Protein AF-A0A2Z2CEL2-F1 (afdb_monomer_lite)

Secondary structure (DSSP, 8-state):
-HHHHHHHHHHHHHHHHHTSTTTT--SEETTEE-HHHHH-HHHHHHHHHT-

InterPro domains:
  IPR000092 Polyprenyl synthetase-like [PF00348] (3-50)
  IPR008949 Isoprenoid synthase domain superfamily [G3DSA:1.10.600.10] (1-51)
  IPR008949 Isoprenoid synthase domain superfamily [SSF48576] (2-51)
  IPR033749 Polyprenyl synthetase, conserved site [PS00723] (15-31)

Structure (mmCIF, N/CA/C/O backbone):
data_AF-A0A2Z2CEL2-F1
#
_entry.id   AF-A0A2Z2CEL2-F1
#
loop_
_atom_site.group_PDB
_atom_site.id
_atom_site.type_symbol
_atom_site.label_atom_id
_atom_site.label_alt_id
_atom_site.label_comp_id
_atom_site.label_asym_id
_atom_site.label_entity_id
_atom_site.label_seq_id
_atom_site.pdbx_PDB_ins_code
_atom_site.Cartn_x
_atom_site.Cartn_y
_atom_site.Cartn_z
_atom_site.occupancy
_atom_site.B_iso_or_equiv
_atom_site.auth_seq_id
_atom_site.auth_comp_id
_atom_site.auth_asym_id
_atom_site.auth_atom_id
_atom_site.pdbx_PDB_model_num
ATOM 1 N N . MET A 1 1 ? 9.214 1.798 -20.497 1.00 85.44 1 MET A N 1
ATOM 2 C CA . MET A 1 1 ? 8.518 2.165 -19.244 1.00 85.44 1 MET A CA 1
ATOM 3 C C . MET A 1 1 ? 8.168 1.017 -18.280 1.00 85.44 1 MET A C 1
ATOM 5 O O . MET A 1 1 ? 7.859 1.366 -17.151 1.00 85.44 1 MET A O 1
ATOM 9 N N . PRO A 1 2 ? 8.262 -0.297 -18.597 1.00 93.31 2 PRO A N 1
ATOM 10 C CA . PRO A 1 2 ? 7.931 -1.347 -17.616 1.00 93.31 2 PRO A CA 1
ATOM 11 C C . PRO A 1 2 ? 8.701 -1.268 -16.289 1.00 93.31 2 PRO A C 1
ATOM 13 O O . PRO A 1 2 ? 8.091 -1.379 -15.233 1.00 93.31 2 PRO A O 1
ATOM 16 N N . CYS A 1 3 ? 10.012 -0.995 -16.322 1.00 97.62 3 CYS A N 1
ATOM 17 C CA . CYS A 1 3 ? 10.809 -0.904 -15.091 1.00 97.62 3 CYS A CA 1
ATOM 18 C C . CYS A 1 3 ? 10.365 0.236 -14.165 1.00 97.62 3 CYS A C 1
ATOM 20 O O . CYS A 1 3 ? 10.357 0.058 -12.955 1.00 97.62 3 CYS A O 1
ATOM 22 N N . ALA A 1 4 ? 9.975 1.389 -14.719 1.00 98.12 4 ALA A N 1
ATOM 23 C CA . ALA A 1 4 ? 9.490 2.506 -13.911 1.00 98.12 4 ALA A CA 1
ATOM 24 C C . ALA A 1 4 ? 8.170 2.146 -13.209 1.00 98.12 4 ALA A C 1
ATOM 26 O O . ALA A 1 4 ? 8.017 2.417 -12.025 1.00 98.12 4 ALA A O 1
ATOM 27 N N . CYS A 1 5 ? 7.253 1.471 -13.912 1.00 98.12 5 CYS A N 1
ATOM 28 C CA . CYS A 1 5 ? 6.009 0.980 -13.317 1.00 98.12 5 CYS A CA 1
ATOM 29 C C . CYS A 1 5 ? 6.268 -0.049 -12.211 1.00 98.12 5 CYS A C 1
ATOM 31 O O . CYS A 1 5 ? 5.657 0.048 -11.155 1.00 98.12 5 CYS A O 1
ATOM 33 N N . ALA A 1 6 ? 7.190 -0.991 -12.430 1.00 98.06 6 ALA A N 1
ATOM 34 C CA . ALA A 1 6 ? 7.532 -2.002 -11.432 1.00 98.06 6 ALA A CA 1
ATOM 35 C C . ALA A 1 6 ? 8.106 -1.381 -10.147 1.00 98.06 6 ALA A C 1
ATOM 37 O O . ALA A 1 6 ? 7.731 -1.784 -9.052 1.00 98.06 6 ALA A O 1
ATOM 38 N N . ILE A 1 7 ? 8.973 -0.367 -10.265 1.00 98.25 7 ILE A N 1
ATOM 39 C CA . ILE A 1 7 ? 9.521 0.337 -9.095 1.00 98.25 7 ILE A CA 1
ATOM 40 C C . ILE A 1 7 ? 8.411 1.055 -8.322 1.00 98.25 7 ILE A C 1
ATOM 42 O O . ILE A 1 7 ? 8.362 0.954 -7.101 1.00 98.25 7 ILE A O 1
ATOM 46 N N . GLU A 1 8 ? 7.506 1.747 -9.015 1.00 98.50 8 GLU A N 1
ATOM 47 C CA . GLU A 1 8 ? 6.397 2.446 -8.355 1.00 98.50 8 GLU A CA 1
ATOM 48 C C . GLU A 1 8 ? 5.386 1.487 -7.711 1.00 98.50 8 GLU A C 1
ATOM 50 O O . GLU A 1 8 ? 4.814 1.827 -6.680 1.00 98.50 8 GLU A O 1
ATOM 55 N N . MET A 1 9 ? 5.188 0.285 -8.267 1.00 98.19 9 MET A N 1
ATOM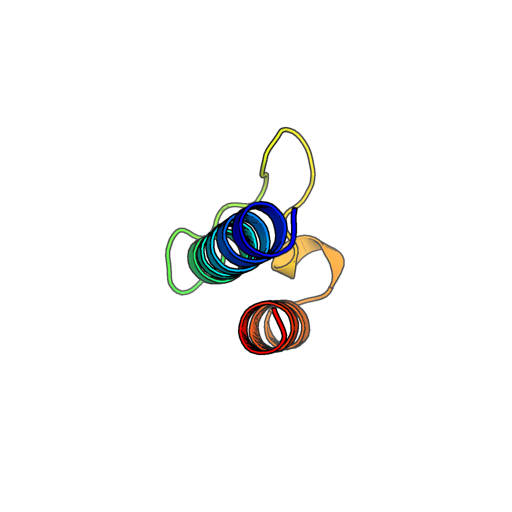 56 C CA . MET A 1 9 ? 4.370 -0.761 -7.641 1.00 98.19 9 MET A CA 1
ATOM 57 C C . MET A 1 9 ? 4.980 -1.218 -6.314 1.00 98.19 9 MET A C 1
ATOM 59 O O . MET A 1 9 ? 4.306 -1.146 -5.291 1.00 98.19 9 MET A O 1
ATOM 63 N N . VAL A 1 10 ? 6.274 -1.561 -6.302 1.00 98.31 10 VAL A N 1
ATOM 64 C CA . VAL A 1 10 ? 6.993 -1.951 -5.074 1.00 98.31 10 VAL A CA 1
ATOM 65 C C . VAL A 1 10 ? 7.022 -0.807 -4.057 1.00 98.31 10 VAL A C 1
ATOM 67 O O . VAL A 1 10 ? 6.824 -1.022 -2.865 1.00 98.31 10 VAL A O 1
ATOM 70 N N . HIS A 1 11 ? 7.231 0.428 -4.518 1.00 98.50 11 HIS A N 1
ATOM 71 C CA . HIS A 1 11 ? 7.173 1.608 -3.660 1.00 98.50 11 HIS A CA 1
ATOM 72 C C . HIS A 1 11 ? 5.781 1.798 -3.041 1.00 98.50 11 HIS A C 1
ATOM 74 O O . HIS A 1 11 ? 5.668 2.076 -1.852 1.00 98.50 11 HIS A O 1
ATOM 80 N N . ALA A 1 12 ? 4.709 1.658 -3.824 1.00 98.50 12 ALA A N 1
ATOM 81 C CA . ALA A 1 12 ? 3.348 1.787 -3.316 1.00 98.50 12 ALA A CA 1
ATOM 82 C C . ALA A 1 12 ? 2.991 0.652 -2.344 1.00 98.50 12 ALA A C 1
ATOM 84 O O . ALA A 1 12 ? 2.395 0.924 -1.305 1.00 98.50 12 ALA A O 1
ATOM 85 N N . MET A 1 13 ? 3.391 -0.583 -2.658 1.00 98.06 13 MET A N 1
ATOM 86 C CA . MET A 1 13 ? 3.246 -1.759 -1.799 1.00 98.06 13 MET A CA 1
ATOM 87 C C . MET A 1 13 ? 3.859 -1.521 -0.418 1.00 98.06 13 MET A C 1
ATOM 89 O O . MET A 1 13 ? 3.162 -1.687 0.584 1.00 98.06 13 MET A O 1
ATOM 93 N N . SER A 1 14 ? 5.109 -1.044 -0.362 1.00 98.44 14 SER A N 1
ATOM 94 C CA . SER A 1 14 ? 5.789 -0.824 0.917 1.00 98.44 14 SER A CA 1
ATOM 95 C C . SER A 1 14 ? 5.057 0.207 1.773 1.00 98.44 14 SER A C 1
ATOM 97 O O . SER A 1 14 ? 4.824 -0.031 2.949 1.00 98.44 14 SER A O 1
ATOM 99 N N . LEU A 1 15 ? 4.606 1.316 1.175 1.00 98.56 15 LEU A N 1
ATOM 100 C CA . LEU A 1 15 ? 3.876 2.354 1.907 1.00 98.56 15 LEU A CA 1
ATOM 101 C C . LEU A 1 15 ? 2.523 1.866 2.445 1.00 98.56 15 LEU A C 1
ATOM 103 O O . LEU A 1 15 ? 2.108 2.291 3.516 1.00 98.56 15 LEU A O 1
ATOM 107 N N . ILE A 1 16 ? 1.820 0.995 1.715 1.00 98.56 16 ILE A N 1
ATOM 108 C CA . ILE A 1 16 ? 0.526 0.458 2.162 1.00 98.56 16 ILE A CA 1
ATOM 109 C C . ILE A 1 16 ? 0.695 -0.417 3.4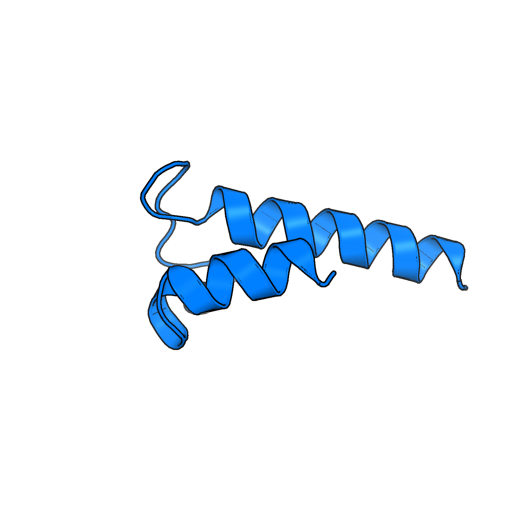03 1.00 98.56 16 ILE A C 1
ATOM 111 O O . ILE A 1 16 ? -0.137 -0.343 4.308 1.00 98.56 16 ILE A O 1
ATOM 115 N N . HIS A 1 17 ? 1.733 -1.257 3.425 1.00 98.69 17 HIS A N 1
ATOM 116 C CA . HIS A 1 17 ? 2.038 -2.095 4.581 1.00 98.69 17 HIS A CA 1
ATOM 117 C C . HIS A 1 17 ? 2.588 -1.268 5.740 1.00 98.69 17 HIS A C 1
ATOM 119 O O . HIS A 1 17 ? 2.093 -1.442 6.847 1.00 98.69 17 HIS A O 1
ATOM 125 N N . ASP A 1 18 ? 3.510 -0.333 5.494 1.00 98.56 18 ASP A N 1
ATOM 126 C CA . ASP A 1 18 ? 4.056 0.560 6.529 1.00 98.56 18 ASP A CA 1
ATOM 127 C C . ASP A 1 18 ? 2.946 1.338 7.251 1.00 98.56 18 ASP A C 1
ATOM 129 O O . ASP A 1 18 ? 2.944 1.425 8.475 1.00 98.56 18 ASP A O 1
ATOM 133 N N . ASP A 1 19 ? 1.934 1.819 6.520 1.00 98.69 19 ASP A N 1
ATOM 134 C CA . ASP A 1 19 ? 0.817 2.562 7.110 1.00 98.69 19 ASP A CA 1
ATOM 135 C C . ASP A 1 19 ? -0.071 1.701 8.039 1.00 98.69 19 ASP A C 1
ATOM 137 O O . ASP A 1 19 ? -0.922 2.256 8.732 1.00 98.69 19 ASP A O 1
ATOM 141 N N . LEU A 1 20 ? 0.040 0.363 8.052 1.00 98.38 20 LEU A N 1
ATOM 142 C CA . LEU A 1 20 ? -0.825 -0.498 8.872 1.00 98.38 20 LEU A CA 1
ATOM 143 C C . LEU A 1 20 ? -0.674 -0.222 10.379 1.00 98.38 20 LEU A C 1
ATOM 145 O O . LEU A 1 20 ? 0.413 0.128 10.842 1.00 98.38 20 LEU A O 1
ATOM 149 N N . PRO A 1 21 ? -1.717 -0.494 11.192 1.00 98.38 21 PRO A N 1
ATOM 150 C CA . PRO A 1 21 ? -1.665 -0.260 12.637 1.00 98.38 21 PRO A CA 1
ATOM 151 C C . PRO A 1 21 ? -0.568 -1.014 13.391 1.00 98.38 21 PRO A C 1
ATOM 153 O O . PRO A 1 21 ? -0.191 -0.619 14.491 1.00 98.38 21 PRO A O 1
ATOM 156 N N . CYS A 1 22 ? -0.066 -2.110 12.817 1.00 97.81 22 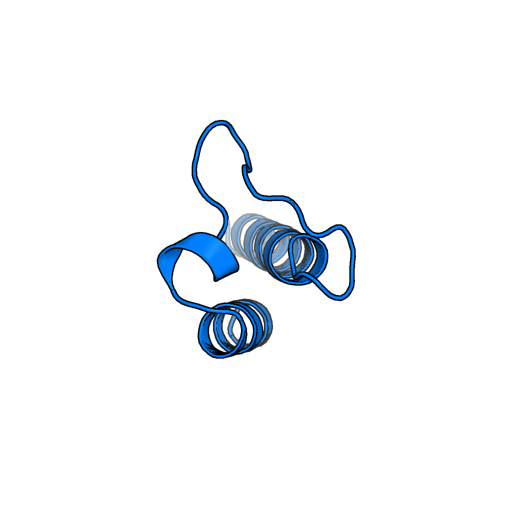CYS A N 1
ATOM 157 C CA . CYS A 1 22 ? 1.015 -2.909 13.386 1.00 97.81 22 CYS A CA 1
ATOM 158 C C . CYS A 1 22 ? 2.428 -2.399 13.051 1.00 97.81 22 CYS A C 1
ATOM 160 O O . CYS A 1 22 ? 3.390 -2.944 13.595 1.00 97.81 22 CYS A O 1
ATOM 162 N N . LEU A 1 23 ? 2.551 -1.402 12.171 1.00 97.81 23 LEU A N 1
ATOM 163 C CA . LEU A 1 23 ? 3.808 -0.791 11.739 1.00 97.81 23 LEU A CA 1
ATOM 164 C C . LEU A 1 23 ? 3.828 0.681 12.170 1.00 97.81 23 LEU A C 1
ATOM 166 O O . LEU A 1 23 ? 4.013 0.945 13.359 1.00 97.81 23 LEU A O 1
ATOM 170 N N . ASP A 1 24 ? 3.595 1.620 11.254 1.00 98.44 24 ASP A N 1
ATOM 171 C CA . ASP A 1 24 ? 3.655 3.054 11.551 1.00 98.44 24 ASP A CA 1
ATOM 172 C C . ASP A 1 24 ? 2.287 3.634 11.942 1.00 98.44 24 ASP A C 1
ATOM 174 O O . ASP A 1 24 ? 2.221 4.688 12.576 1.00 98.44 24 ASP A O 1
ATOM 178 N N . ASN A 1 25 ? 1.192 2.917 11.652 1.00 98.12 25 ASN A N 1
ATOM 179 C CA . ASN A 1 25 ? -0.179 3.306 11.999 1.00 98.12 25 ASN A CA 1
ATOM 180 C C . ASN A 1 25 ? -0.559 4.716 11.497 1.00 98.12 25 ASN A C 1
ATOM 182 O O . ASN A 1 25 ? -1.198 5.505 12.202 1.00 98.12 25 ASN A O 1
ATOM 186 N N . ASP A 1 26 ? -0.153 5.040 10.271 1.00 98.56 26 ASP A N 1
ATOM 187 C CA . ASP A 1 26 ? -0.412 6.340 9.665 1.00 98.56 26 ASP A CA 1
ATOM 188 C C . ASP A 1 26 ? -1.872 6.449 9.195 1.00 98.56 26 ASP A C 1
ATOM 190 O O . ASP A 1 26 ? -2.350 5.703 8.338 1.00 98.56 26 ASP A O 1
ATOM 194 N N . ASP A 1 27 ? -2.594 7.448 9.706 1.00 98.44 27 ASP A N 1
ATOM 195 C CA . ASP A 1 27 ? -3.981 7.718 9.302 1.00 98.44 27 ASP A CA 1
ATOM 196 C C . ASP A 1 27 ? -4.078 8.421 7.933 1.00 98.44 27 ASP A C 1
ATOM 198 O O . ASP A 1 27 ? -5.101 8.329 7.242 1.00 98.44 27 ASP A O 1
ATOM 202 N N . LEU A 1 28 ? -3.032 9.159 7.538 1.00 98.50 28 LEU A N 1
ATOM 203 C CA . LEU A 1 28 ?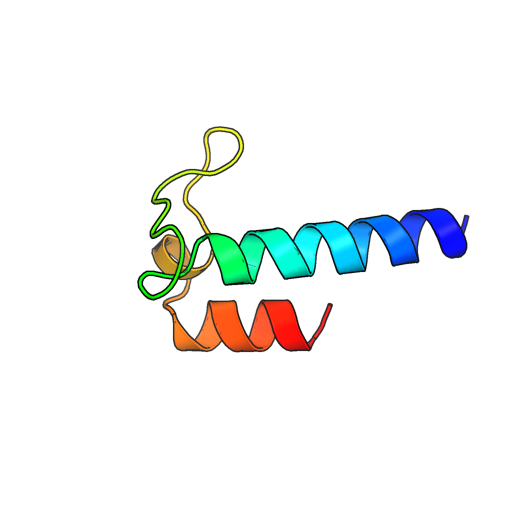 -2.999 9.970 6.321 1.00 98.50 28 LEU A CA 1
ATOM 204 C C . LEU A 1 28 ? -1.695 9.789 5.544 1.00 98.50 28 LEU A C 1
ATOM 206 O O . LEU A 1 28 ? -0.608 9.935 6.088 1.00 98.50 28 LEU A O 1
ATOM 210 N N . ARG A 1 29 ? -1.807 9.651 4.222 1.00 98.38 29 ARG A N 1
ATOM 211 C CA . ARG A 1 29 ? -0.681 9.668 3.288 1.00 98.38 29 ARG A CA 1
ATOM 212 C C . ARG A 1 29 ? -0.965 10.596 2.123 1.00 98.38 29 ARG A C 1
ATOM 214 O O . ARG A 1 29 ? -2.021 10.545 1.494 1.00 98.38 29 ARG A O 1
ATOM 221 N N . ARG A 1 30 ? -0.009 11.487 1.835 1.00 98.12 30 ARG A N 1
ATOM 222 C CA . ARG A 1 30 ? -0.121 12.504 0.767 1.00 98.12 30 ARG A CA 1
ATOM 223 C C . ARG A 1 30 ? -1.434 13.312 0.863 1.00 98.12 30 ARG A C 1
ATOM 225 O O . ARG A 1 30 ? -2.065 13.615 -0.148 1.00 98.12 30 ARG A O 1
ATOM 232 N N . GLY A 1 31 ? -1.853 13.629 2.093 1.00 98.19 31 GLY A N 1
ATOM 233 C CA . GLY A 1 31 ? -3.069 14.397 2.392 1.00 98.19 31 GLY A CA 1
ATOM 234 C C . GLY A 1 31 ? -4.392 13.635 2.229 1.00 98.19 31 GLY A C 1
ATOM 235 O O . GLY A 1 31 ? -5.445 14.267 2.229 1.00 98.19 31 GLY A O 1
ATOM 236 N N . LYS A 1 32 ? -4.366 12.306 2.072 1.00 98.31 32 LYS A N 1
ATOM 237 C CA . LYS A 1 32 ? -5.553 11.446 1.932 1.00 98.31 32 LYS A CA 1
ATOM 238 C C . LYS A 1 32 ? -5.533 10.330 2.972 1.00 98.31 32 LYS A C 1
ATOM 240 O O . LYS A 1 32 ? -4.460 9.964 3.433 1.00 98.31 32 LYS A O 1
ATOM 245 N N . ALA A 1 33 ? -6.698 9.784 3.314 1.00 98.50 33 ALA A N 1
ATOM 246 C CA . ALA A 1 33 ? -6.794 8.616 4.191 1.00 98.50 33 ALA A CA 1
ATOM 247 C C . ALA A 1 33 ? -6.021 7.420 3.613 1.00 98.50 33 ALA A C 1
ATOM 249 O O . ALA A 1 33 ? -6.086 7.172 2.405 1.00 98.50 33 ALA A O 1
ATOM 250 N N . THR A 1 34 ? -5.290 6.707 4.468 1.00 98.62 34 THR A N 1
ATOM 251 C CA . THR A 1 34 ? -4.513 5.517 4.088 1.00 98.62 34 THR A CA 1
ATOM 252 C C . THR A 1 34 ? -5.422 4.324 3.793 1.00 98.62 34 THR A C 1
ATOM 254 O O . THR A 1 34 ? -6.603 4.302 4.156 1.00 98.62 34 THR A O 1
ATOM 257 N N . ASN A 1 35 ? -4.893 3.309 3.103 1.00 98.56 35 ASN A N 1
ATOM 258 C CA . ASN A 1 35 ? -5.703 2.186 2.621 1.00 98.56 35 ASN A CA 1
ATOM 259 C C . ASN A 1 35 ? -6.442 1.457 3.750 1.00 98.56 35 ASN A C 1
ATOM 261 O O . ASN A 1 35 ? -7.616 1.129 3.587 1.00 98.56 35 ASN A O 1
ATOM 265 N N . HIS A 1 36 ? -5.800 1.251 4.903 1.00 98.50 36 HIS A N 1
ATOM 266 C CA . HIS A 1 36 ? -6.433 0.557 6.023 1.00 98.50 36 HIS A CA 1
ATOM 267 C C . HIS A 1 36 ? -7.548 1.395 6.672 1.00 98.50 36 HIS A C 1
ATOM 269 O O . HIS A 1 36 ? -8.518 0.834 7.179 1.00 98.50 36 HIS A O 1
ATOM 275 N N . LYS A 1 37 ? -7.475 2.732 6.592 1.00 98.50 37 LYS A N 1
ATOM 276 C CA . LYS A 1 37 ? -8.540 3.636 7.054 1.00 98.50 37 LYS A CA 1
ATOM 277 C C . LYS A 1 37 ? -9.748 3.653 6.129 1.00 98.50 37 LYS A C 1
ATOM 279 O O . LYS A 1 37 ? -10.864 3.831 6.608 1.00 98.50 37 LYS A O 1
ATOM 284 N N . VAL A 1 38 ? -9.542 3.482 4.824 1.00 98.50 38 VAL A N 1
ATOM 285 C CA . VAL A 1 38 ? -10.630 3.505 3.833 1.00 98.50 38 VAL A CA 1
ATOM 286 C C . VAL A 1 38 ? -11.268 2.125 3.653 1.00 98.50 38 VAL A C 1
ATOM 288 O O . VAL A 1 38 ? -12.488 2.028 3.537 1.00 98.50 38 VAL A O 1
ATOM 291 N N . PHE A 1 39 ? -10.463 1.060 3.637 1.00 98.06 39 PHE A N 1
ATOM 292 C CA . PHE A 1 39 ? -10.888 -0.287 3.233 1.00 98.06 39 PHE A CA 1
ATOM 293 C C . PHE A 1 39 ? -10.732 -1.353 4.329 1.00 98.06 39 PHE A C 1
ATOM 295 O O . PHE A 1 39 ? -11.144 -2.496 4.131 1.00 98.06 39 PHE A O 1
ATOM 302 N N . GLY A 1 40 ? -10.166 -0.994 5.482 1.00 98.06 40 GLY A N 1
ATOM 303 C CA . GLY A 1 40 ? -9.831 -1.928 6.556 1.00 98.06 40 GLY A CA 1
ATOM 304 C C . GLY A 1 40 ? -8.469 -2.603 6.366 1.00 98.06 40 GLY A C 1
ATOM 305 O O . GLY A 1 40 ? -7.940 -2.699 5.257 1.00 98.06 40 GLY A O 1
ATOM 306 N N . GLU A 1 41 ? -7.897 -3.091 7.467 1.00 98.19 41 GLU A N 1
ATOM 307 C CA . GLU A 1 41 ? -6.544 -3.671 7.509 1.00 98.19 41 GLU A CA 1
ATOM 308 C C . GLU A 1 41 ? -6.378 -4.885 6.591 1.00 98.19 41 GLU A C 1
ATOM 310 O O . GLU A 1 41 ? -5.408 -4.958 5.845 1.00 98.19 41 GLU A O 1
ATOM 315 N N . ALA A 1 42 ? -7.345 -5.810 6.580 1.00 98.25 42 ALA A N 1
ATOM 316 C CA . ALA A 1 42 ? -7.256 -7.024 5.766 1.00 98.25 42 ALA A CA 1
ATOM 317 C C . ALA A 1 42 ? -7.191 -6.716 4.260 1.00 98.25 42 ALA A C 1
ATOM 319 O O . ALA A 1 42 ? -6.424 -7.338 3.529 1.00 98.25 42 ALA A O 1
ATOM 320 N N . MET A 1 43 ? -7.963 -5.728 3.796 1.00 98.50 43 MET A N 1
ATOM 321 C CA . MET A 1 43 ? -7.919 -5.305 2.396 1.00 98.50 43 MET A CA 1
ATOM 322 C C . MET A 1 43 ? -6.636 -4.543 2.073 1.00 98.50 43 MET A C 1
ATOM 324 O O . MET A 1 43 ? -6.099 -4.715 0.984 1.00 98.50 43 MET A O 1
ATOM 328 N N . ALA A 1 44 ? -6.130 -3.727 3.002 1.00 98.19 44 ALA A N 1
ATOM 329 C CA . ALA A 1 44 ? -4.855 -3.039 2.831 1.00 98.19 44 ALA A CA 1
ATOM 330 C C . ALA A 1 44 ? -3.681 -4.028 2.737 1.00 98.19 44 ALA A C 1
ATOM 332 O O . ALA A 1 44 ? -2.845 -3.883 1.850 1.00 98.19 44 ALA A O 1
ATOM 333 N N . LEU A 1 45 ? -3.671 -5.072 3.572 1.00 98.25 45 LEU A N 1
ATOM 334 C CA . LEU A 1 45 ? -2.676 -6.143 3.521 1.00 98.25 45 LEU A CA 1
ATOM 335 C C . LEU A 1 45 ? -2.657 -6.820 2.142 1.00 98.25 45 LEU A C 1
ATOM 337 O O . LEU A 1 45 ? -1.620 -6.832 1.482 1.00 98.25 45 LEU A O 1
ATOM 341 N N . LEU A 1 46 ? -3.820 -7.288 1.670 1.00 98.50 46 LEU A N 1
ATOM 342 C CA . LEU A 1 46 ? -3.942 -7.957 0.370 1.00 98.50 46 LEU A CA 1
ATOM 343 C C . LEU A 1 46 ? -3.641 -7.026 -0.815 1.00 98.50 46 LEU A C 1
ATOM 345 O O . LEU A 1 46 ? -3.148 -7.483 -1.843 1.00 98.50 46 LEU A O 1
ATOM 349 N N . ALA A 1 47 ? -3.938 -5.729 -0.692 1.00 98.38 47 ALA A N 1
ATOM 350 C CA . ALA A 1 47 ? -3.594 -4.746 -1.714 1.00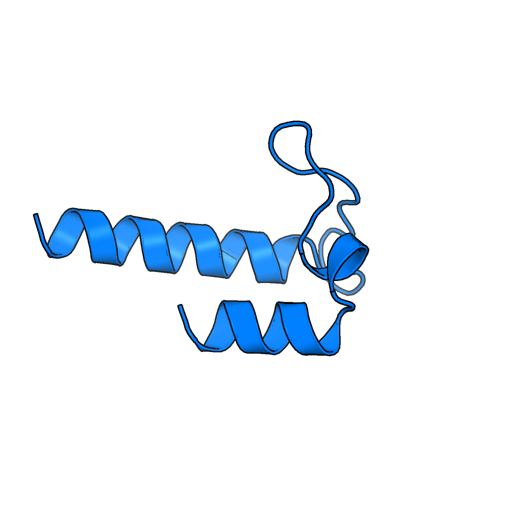 98.38 47 ALA A CA 1
ATOM 351 C C . ALA A 1 47 ? -2.077 -4.549 -1.829 1.00 98.38 47 ALA A C 1
ATOM 353 O O . ALA A 1 47 ? -1.583 -4.417 -2.943 1.00 98.38 47 ALA A O 1
ATOM 354 N N . GLY A 1 48 ? -1.349 -4.548 -0.707 1.00 97.62 48 GLY A N 1
ATOM 355 C CA . GLY A 1 48 ? 0.113 -4.536 -0.725 1.00 97.62 48 GLY A CA 1
ATOM 356 C C . GLY A 1 48 ? 0.692 -5.828 -1.308 1.00 97.62 48 GLY A C 1
ATOM 357 O O . GLY A 1 48 ? 1.551 -5.753 -2.173 1.00 97.62 48 GLY A O 1
ATOM 358 N N . ASP A 1 49 ? 0.165 -7.000 -0.939 1.00 98.12 49 ASP A N 1
ATOM 359 C CA . ASP A 1 49 ? 0.640 -8.295 -1.467 1.00 98.12 49 ASP A CA 1
ATOM 360 C C . ASP A 1 49 ? 0.439 -8.452 -2.988 1.00 98.12 49 ASP A C 1
ATOM 362 O O . ASP A 1 49 ? 1.141 -9.228 -3.638 1.00 98.12 49 ASP A O 1
ATOM 366 N N . GLY A 1 50 ? -0.559 -7.764 -3.553 1.00 97.44 50 GLY A N 1
ATOM 367 C CA . GLY A 1 50 ? -0.925 -7.846 -4.969 1.00 97.44 50 GLY A CA 1
ATOM 368 C C . GLY A 1 50 ? -0.276 -6.804 -5.886 1.00 97.44 50 GLY A C 1
ATOM 369 O O . GLY A 1 50 ? -0.554 -6.833 -7.089 1.00 97.44 50 GLY A O 1
ATOM 370 N N . LEU A 1 51 ? 0.521 -5.880 -5.339 1.00 92.94 51 LEU A N 1
ATOM 371 C CA . LEU A 1 51 ? 1.250 -4.834 -6.072 1.00 92.94 51 LEU A CA 1
ATOM 372 C C . LEU A 1 51 ? 2.690 -5.268 -6.359 1.00 92.94 51 LEU A C 1
ATOM 374 O O . LEU A 1 51 ? 3.100 -5.119 -7.533 1.00 92.94 51 LEU A O 1
#

F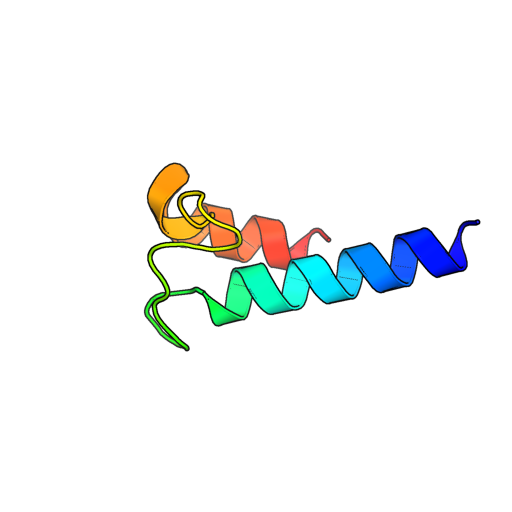oldseek 3Di:
DVVVVVVVLLVVLVVLVCCAPVHVVPQDDPRHGHPCNVPNDVVSNVSSVVD

Sequence (51 aa):
MPCACAIEMVHAMSLIHDDLPCLDNDDLRRGKATNHKVFGEAMALLAGDGL

Radius of gyration: 11.05 Å; chains: 1; bounding box: 22×23×33 Å

Organism: NCBI:txid199684

pLDDT: mean 97.84, std 2.04, range [85.44, 98.69]